Protein AF-A0A6N7AHI1-F1 (afdb_monomer)

Foldseek 3Di:
DPPDPVPPAQEDVVLVCVQCVDVVRDEAEDPDDDDDRHPVVSCVVVVGHYDYPVVVCVVVVDDDD

Sequence (65 aa):
MDGQVKGRSGADPFVIALAASTNPVMTVVTEEHPGKVRIPDVCRDERIPCIDLADLIEQENWQFS

Solvent-accessible surface area (backbone atoms only — not comparable to full-atom values): 4130 Å² total; per-residue (Å²): 133,84,88,68,72,95,68,76,65,58,29,65,65,67,62,53,49,55,27,67,73,40,88,76,64,40,71,46,73,44,88,67,67,74,57,95,47,18,52,53,42,51,26,60,76,71,69,40,52,68,43,36,67,68,57,49,42,61,74,69,63,67,83,88,132

Radius of gyration: 14.09 Å; Cα contacts (8 Å, |Δi|>4): 70; chains: 1; bounding box: 36×37×32 Å

Nearest PDB structures (foldseek):
  8uu8-assembly1_v  TM=4.739E-01  e=2.504E+00  Listeria monocytogenes EGD-e
  5m1o-assembly2_B  TM=5.053E-01  e=4.640E+00  Thermus phage G20c

Mean predicted aligned error: 6.19 Å

Secondary structure (DSSP, 8-state):
-----S---SS-HHHHHHHHTSSSPPPEE--PPS-TT-HHHHHHHHT--EE-HHHHHHHTT----

Structure (mmCIF, N/CA/C/O backbone):
data_AF-A0A6N7AHI1-F1
#
_entry.id   AF-A0A6N7AHI1-F1
#
loop_
_atom_site.group_PDB
_atom_site.id
_atom_site.type_symbol
_atom_site.label_atom_id
_atom_site.label_alt_id
_atom_site.label_comp_id
_atom_site.label_asym_id
_atom_site.label_entity_id
_atom_site.label_seq_id
_atom_site.pdbx_PDB_ins_code
_atom_site.Cartn_x
_atom_site.Cartn_y
_atom_site.Cartn_z
_atom_site.occupancy
_atom_site.B_iso_or_equiv
_atom_site.auth_seq_id
_atom_site.auth_comp_id
_atom_site.auth_asym_id
_atom_site.auth_atom_id
_atom_site.pdbx_PDB_model_num
ATOM 1 N N . MET A 1 1 ? 27.165 -18.876 -3.785 1.00 40.00 1 MET A N 1
ATOM 2 C CA . MET A 1 1 ? 25.809 -18.466 -3.363 1.00 40.00 1 MET A CA 1
ATOM 3 C C . MET A 1 1 ? 25.672 -17.012 -3.781 1.00 40.00 1 MET A C 1
ATOM 5 O O . MET A 1 1 ? 26.022 -16.110 -3.030 1.00 40.00 1 MET A O 1
ATOM 9 N N . ASP A 1 2 ? 25.333 -16.803 -5.051 1.00 45.66 2 ASP A N 1
ATOM 10 C CA . ASP A 1 2 ? 25.307 -15.494 -5.707 1.00 45.66 2 ASP A CA 1
ATOM 11 C C . ASP A 1 2 ? 24.070 -14.705 -5.267 1.00 45.66 2 ASP A C 1
ATOM 13 O O . ASP A 1 2 ? 23.041 -14.674 -5.933 1.00 45.66 2 ASP A O 1
ATOM 17 N N . GLY A 1 3 ? 24.158 -14.094 -4.085 1.00 48.06 3 GLY A N 1
ATOM 18 C CA . GLY A 1 3 ? 23.079 -13.346 -3.436 1.00 48.06 3 GLY A CA 1
ATOM 19 C C . GLY A 1 3 ? 22.824 -11.942 -3.993 1.00 48.06 3 GLY A C 1
ATOM 20 O O . GLY A 1 3 ? 22.359 -11.081 -3.254 1.00 48.06 3 GLY A O 1
ATOM 21 N N . GLN A 1 4 ? 23.136 -11.669 -5.260 1.00 49.28 4 GLN A N 1
ATOM 22 C CA . GLN A 1 4 ? 22.745 -10.415 -5.908 1.00 49.28 4 GLN A CA 1
ATOM 23 C C . GLN A 1 4 ? 22.307 -10.681 -7.342 1.00 49.28 4 GLN A C 1
ATOM 25 O O . GLN A 1 4 ? 23.053 -10.484 -8.302 1.00 49.28 4 GLN A O 1
ATOM 30 N N . VAL A 1 5 ? 21.039 -11.062 -7.489 1.00 50.31 5 VAL A N 1
ATOM 31 C CA . VAL A 1 5 ? 20.329 -10.796 -8.736 1.00 50.31 5 VAL A CA 1
ATOM 32 C C . VAL A 1 5 ? 20.338 -9.276 -8.907 1.00 50.31 5 VAL A C 1
ATOM 34 O O . VAL A 1 5 ? 19.727 -8.540 -8.131 1.00 50.31 5 VAL A O 1
ATOM 37 N N . LYS A 1 6 ? 21.094 -8.794 -9.899 1.00 45.00 6 LYS A N 1
ATOM 38 C CA . LYS A 1 6 ? 21.111 -7.405 -10.389 1.00 45.00 6 LYS A CA 1
ATOM 39 C C . LYS A 1 6 ? 19.782 -7.075 -11.086 1.00 45.00 6 LYS A C 1
ATOM 41 O O . LYS A 1 6 ? 19.730 -6.777 -12.271 1.00 45.00 6 LYS A O 1
ATOM 46 N N . GLY A 1 7 ? 18.716 -7.163 -10.308 1.00 47.03 7 GLY A N 1
ATOM 47 C CA . GLY A 1 7 ? 17.335 -6.821 -10.603 1.00 47.03 7 GLY A CA 1
ATOM 48 C C . GLY A 1 7 ? 16.674 -6.529 -9.263 1.00 47.03 7 GLY A C 1
ATOM 49 O O . GLY A 1 7 ? 15.748 -7.223 -8.865 1.00 47.03 7 GLY A O 1
ATOM 50 N N . ARG A 1 8 ? 17.264 -5.595 -8.498 1.00 52.59 8 ARG A N 1
ATOM 51 C CA . ARG A 1 8 ? 16.742 -5.160 -7.198 1.00 52.59 8 ARG A CA 1
ATOM 52 C C . ARG A 1 8 ? 15.301 -4.703 -7.411 1.00 52.59 8 ARG A C 1
ATOM 54 O O . ARG A 1 8 ? 15.062 -3.792 -8.200 1.00 52.59 8 ARG A O 1
ATOM 61 N N . SER A 1 9 ? 14.389 -5.410 -6.756 1.00 55.81 9 SER A N 1
ATOM 62 C CA . SER A 1 9 ? 12.959 -5.152 -6.704 1.00 55.81 9 SER A CA 1
A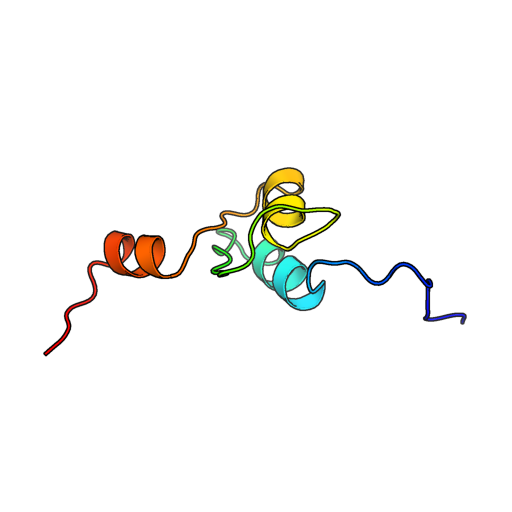TOM 63 C C . SER A 1 9 ? 12.717 -3.663 -6.484 1.00 55.81 9 SER A C 1
ATOM 65 O O . SER A 1 9 ? 13.284 -3.077 -5.566 1.00 55.81 9 SER A O 1
ATOM 67 N N . GLY A 1 10 ? 11.932 -3.009 -7.336 1.00 69.25 10 GLY A N 1
ATOM 68 C CA . GLY A 1 10 ? 11.630 -1.602 -7.077 1.00 69.25 10 GLY A CA 1
ATOM 69 C C . GLY A 1 10 ? 10.606 -1.410 -5.941 1.00 69.25 10 GLY A C 1
ATOM 70 O O . GLY A 1 10 ? 10.347 -0.271 -5.578 1.00 69.25 10 GLY A O 1
ATOM 71 N N . ALA A 1 11 ? 10.079 -2.498 -5.364 1.00 83.81 11 ALA A N 1
ATOM 72 C CA . ALA A 1 11 ? 9.398 -2.538 -4.072 1.00 83.81 11 ALA A CA 1
ATOM 73 C C . ALA A 1 11 ? 10.303 -3.211 -3.025 1.00 83.81 11 ALA A C 1
ATOM 75 O O . ALA A 1 11 ? 11.021 -4.164 -3.349 1.00 83.81 11 ALA A O 1
ATOM 76 N N . ASP A 1 12 ? 10.263 -2.752 -1.774 1.00 90.25 12 ASP A N 1
ATOM 77 C CA . ASP A 1 12 ? 11.022 -3.374 -0.685 1.00 90.25 12 ASP A CA 1
ATOM 78 C C . ASP A 1 12 ? 10.454 -4.775 -0.355 1.00 90.25 12 ASP A C 1
ATOM 80 O O . ASP A 1 12 ? 9.292 -4.892 0.044 1.00 90.25 12 ASP A O 1
ATOM 84 N N . PRO A 1 13 ? 11.241 -5.858 -0.500 1.00 90.69 13 PRO A N 1
ATOM 85 C CA . PRO A 1 13 ? 10.740 -7.216 -0.313 1.00 90.69 13 PRO A CA 1
ATOM 86 C C . PRO A 1 13 ? 10.385 -7.534 1.146 1.00 90.69 13 PRO A C 1
ATOM 88 O O . PRO A 1 13 ? 9.552 -8.406 1.376 1.00 90.69 13 PRO A O 1
ATOM 91 N N . PHE A 1 14 ? 10.976 -6.853 2.132 1.00 93.56 14 PHE A N 1
ATOM 92 C CA . PHE A 1 14 ? 10.648 -7.067 3.542 1.00 93.56 14 PHE A CA 1
ATOM 93 C C . PHE A 1 14 ? 9.305 -6.437 3.905 1.00 93.56 14 PHE A C 1
ATOM 95 O O . PHE A 1 14 ? 8.538 -7.049 4.645 1.00 93.56 14 PHE A O 1
ATOM 102 N N . VAL A 1 15 ? 8.990 -5.266 3.340 1.00 94.62 15 VAL A N 1
ATOM 103 C CA . VAL A 1 15 ? 7.670 -4.627 3.495 1.00 94.62 15 VAL A CA 1
ATOM 104 C C . VAL A 1 15 ? 6.574 -5.528 2.923 1.00 94.62 15 VAL A C 1
ATOM 106 O O . VAL A 1 15 ? 5.603 -5.835 3.614 1.00 94.62 15 VAL A O 1
ATOM 109 N N . ILE A 1 16 ? 6.763 -6.013 1.692 1.00 95.00 16 ILE A N 1
ATOM 110 C CA . ILE A 1 16 ? 5.803 -6.896 1.015 1.00 95.00 16 ILE A CA 1
ATOM 111 C C . ILE A 1 16 ? 5.636 -8.219 1.772 1.00 95.00 16 ILE A C 1
ATOM 113 O O . ILE A 1 16 ? 4.509 -8.638 2.041 1.00 95.00 16 ILE A O 1
ATOM 117 N N . ALA A 1 17 ? 6.743 -8.861 2.160 1.00 95.25 17 ALA A N 1
ATOM 118 C CA . ALA A 1 17 ? 6.695 -10.127 2.884 1.00 95.25 17 ALA A CA 1
ATOM 119 C C . ALA A 1 17 ? 5.994 -9.990 4.240 1.00 95.25 17 ALA A C 1
ATOM 121 O O . ALA A 1 17 ? 5.188 -10.849 4.592 1.00 95.25 17 ALA A O 1
ATOM 122 N N . LEU A 1 18 ? 6.262 -8.914 4.989 1.00 97.56 18 LEU A N 1
ATOM 123 C CA . LEU A 1 18 ? 5.610 -8.678 6.273 1.00 97.56 18 LEU A CA 1
ATOM 124 C C . LEU A 1 18 ? 4.096 -8.540 6.098 1.00 97.56 18 LEU A C 1
ATOM 126 O O . LEU A 1 18 ? 3.348 -9.240 6.783 1.00 97.56 18 LEU A O 1
ATOM 130 N N . ALA A 1 19 ? 3.657 -7.712 5.146 1.00 97.62 19 ALA A N 1
ATOM 131 C CA . ALA A 1 19 ? 2.238 -7.480 4.910 1.00 97.62 19 ALA A CA 1
ATOM 132 C C . ALA A 1 19 ? 1.498 -8.777 4.549 1.00 97.62 19 ALA A C 1
ATOM 134 O O . ALA A 1 19 ? 0.476 -9.101 5.157 1.00 97.62 19 ALA A O 1
ATOM 135 N N . ALA A 1 20 ? 2.075 -9.566 3.637 1.00 96.75 20 ALA A N 1
ATOM 136 C CA . ALA A 1 20 ? 1.519 -10.840 3.187 1.00 96.75 20 ALA A CA 1
ATOM 137 C C . ALA A 1 20 ? 1.570 -11.963 4.242 1.00 96.75 20 ALA A C 1
ATOM 139 O O . ALA A 1 20 ? 0.811 -12.924 4.153 1.00 96.75 20 ALA A O 1
ATOM 140 N N . SER A 1 21 ? 2.468 -11.878 5.230 1.00 97.25 21 SER A N 1
ATOM 141 C CA . SER A 1 21 ? 2.669 -12.943 6.230 1.00 97.25 21 SER A CA 1
ATOM 142 C C . SER A 1 21 ? 1.605 -12.997 7.331 1.00 97.25 21 SER A C 1
ATOM 144 O O . SER A 1 21 ? 1.600 -13.922 8.144 1.00 97.25 21 SER A O 1
ATOM 146 N N . THR A 1 22 ? 0.720 -12.003 7.381 1.00 96.50 22 THR A N 1
ATOM 147 C CA . THR A 1 22 ? -0.276 -11.838 8.445 1.00 96.50 22 THR A CA 1
ATOM 148 C C . THR A 1 22 ? -1.678 -12.249 7.995 1.00 96.50 22 THR A C 1
ATOM 150 O O . THR A 1 22 ? -1.983 -12.276 6.804 1.00 96.50 22 THR A O 1
ATOM 153 N N . ASN A 1 23 ? -2.538 -12.616 8.953 1.00 95.00 23 ASN A N 1
ATOM 154 C CA . ASN A 1 23 ? -3.947 -12.922 8.703 1.00 95.00 23 ASN A CA 1
ATOM 155 C C . ASN A 1 23 ? -4.833 -12.238 9.768 1.00 95.00 23 ASN A C 1
ATOM 157 O O . ASN A 1 23 ? -4.802 -12.672 10.924 1.00 95.00 23 ASN A O 1
ATOM 161 N N . PRO A 1 24 ? -5.616 -11.200 9.417 1.00 95.06 24 PRO A N 1
ATOM 162 C CA . PRO A 1 24 ? -5.794 -10.660 8.064 1.00 95.06 24 PRO A CA 1
ATOM 163 C C . PRO A 1 24 ? -4.511 -10.029 7.500 1.00 95.06 24 PRO A C 1
ATOM 165 O O . PRO A 1 24 ? -3.639 -9.620 8.263 1.00 95.06 24 PRO A O 1
ATOM 168 N N . VAL A 1 25 ? -4.411 -9.978 6.167 1.00 97.00 25 VAL A N 1
ATOM 169 C CA . VAL A 1 25 ? -3.309 -9.316 5.446 1.00 97.00 25 VAL A CA 1
ATOM 170 C C . VAL A 1 25 ? -3.268 -7.838 5.837 1.00 97.00 25 VAL A C 1
ATOM 172 O O . VAL A 1 25 ? -4.309 -7.179 5.849 1.00 97.00 25 VAL A O 1
ATOM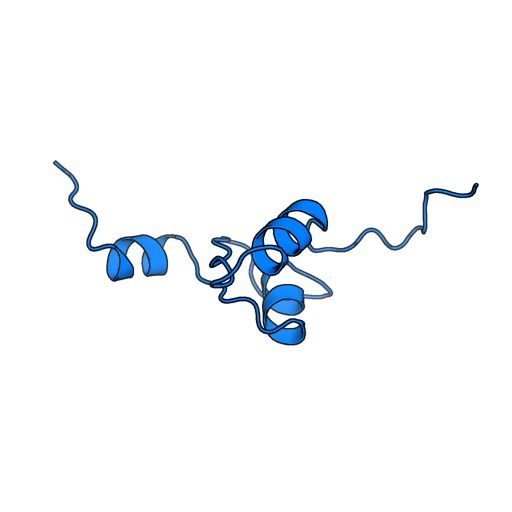 175 N N . MET A 1 26 ? -2.083 -7.312 6.147 1.00 97.94 26 MET A N 1
ATOM 176 C CA . MET A 1 26 ? -1.911 -5.894 6.482 1.00 97.94 26 MET A CA 1
ATOM 177 C C . MET A 1 26 ? -1.997 -4.997 5.243 1.00 97.94 26 MET A C 1
ATOM 179 O O . MET A 1 26 ? -1.552 -5.365 4.155 1.00 97.94 26 MET A O 1
ATOM 183 N N . THR A 1 27 ? -2.488 -3.776 5.446 1.00 98.31 27 THR A N 1
ATOM 184 C CA . THR A 1 27 ? -2.407 -2.697 4.458 1.00 98.31 27 THR A CA 1
ATOM 185 C C . THR A 1 27 ? -0.999 -2.102 4.426 1.00 98.31 27 THR A C 1
ATOM 187 O O . THR A 1 27 ? -0.443 -1.749 5.465 1.00 98.31 27 THR A O 1
ATOM 190 N N . VAL A 1 28 ? -0.427 -1.957 3.232 1.00 98.19 28 VAL A N 1
ATOM 191 C CA . VAL A 1 28 ? 0.823 -1.224 3.003 1.00 98.19 28 VAL A CA 1
ATOM 192 C C . VAL A 1 28 ? 0.507 0.245 2.737 1.00 98.19 28 VAL A C 1
ATOM 194 O O . VAL A 1 28 ? -0.211 0.566 1.795 1.00 98.19 28 VAL A O 1
ATOM 197 N N . VAL A 1 29 ? 1.079 1.144 3.533 1.00 98.06 29 VAL A N 1
ATOM 198 C CA . VAL A 1 29 ? 0.944 2.595 3.340 1.00 98.06 29 VAL A CA 1
ATOM 199 C C . VAL A 1 29 ? 2.197 3.117 2.643 1.00 98.06 29 VAL A C 1
ATOM 201 O O . VAL A 1 29 ? 3.309 2.863 3.112 1.00 98.06 29 VAL A O 1
ATOM 204 N N . THR A 1 30 ? 2.045 3.806 1.512 1.00 96.94 30 THR A N 1
ATOM 205 C CA . THR A 1 30 ? 3.178 4.331 0.733 1.00 96.94 30 THR A CA 1
ATOM 206 C C . THR A 1 30 ? 2.814 5.592 -0.047 1.00 96.94 30 THR A C 1
ATOM 208 O O . THR A 1 30 ? 1.721 5.698 -0.582 1.00 96.94 30 THR A O 1
ATOM 211 N N . GLU A 1 31 ? 3.769 6.515 -0.172 1.00 96.69 31 GLU A N 1
ATOM 212 C CA . GLU A 1 31 ? 3.677 7.702 -1.045 1.00 96.69 31 GLU A CA 1
ATOM 213 C C . GLU A 1 31 ? 4.315 7.449 -2.427 1.00 96.69 31 GLU A C 1
ATOM 215 O O . GLU A 1 31 ? 4.505 8.362 -3.232 1.00 96.69 31 GLU A O 1
ATOM 220 N N . GLU A 1 32 ? 4.713 6.206 -2.717 1.00 94.44 32 GLU A N 1
ATOM 221 C CA . GLU A 1 32 ? 5.162 5.837 -4.055 1.00 94.44 32 GLU A CA 1
ATOM 222 C C . GLU A 1 32 ? 3.991 5.829 -5.038 1.00 94.44 32 GLU A C 1
ATOM 224 O O . GLU A 1 32 ? 2.917 5.301 -4.765 1.00 94.44 32 GLU A O 1
ATOM 229 N N . HIS A 1 33 ? 4.232 6.333 -6.245 1.00 91.38 33 HIS A N 1
ATOM 230 C CA . HIS A 1 33 ? 3.287 6.201 -7.348 1.00 91.38 33 HIS A CA 1
ATOM 231 C C . HIS A 1 33 ? 3.612 4.961 -8.199 1.00 91.38 33 HIS A C 1
ATOM 233 O O . HIS A 1 33 ? 4.789 4.589 -8.307 1.00 91.38 33 HIS A O 1
ATOM 239 N N . PRO A 1 34 ? 2.604 4.332 -8.839 1.00 88.25 34 PRO A N 1
ATOM 240 C CA . PRO A 1 34 ? 2.820 3.210 -9.750 1.00 88.25 34 PRO A CA 1
ATOM 241 C C . PRO A 1 34 ? 3.896 3.505 -10.804 1.00 88.25 34 PRO A C 1
ATOM 243 O O . PRO A 1 34 ? 3.994 4.614 -11.335 1.00 88.25 34 PRO A O 1
ATOM 246 N N . GLY A 1 35 ? 4.710 2.506 -11.135 1.00 82.88 35 GLY A N 1
ATOM 247 C CA . GLY A 1 35 ? 5.842 2.658 -12.039 1.00 82.88 35 GLY A CA 1
ATOM 248 C C . GLY A 1 35 ? 6.470 1.321 -12.416 1.00 82.88 35 GLY A C 1
ATOM 249 O O . GLY A 1 35 ? 5.902 0.254 -12.228 1.00 82.88 35 GLY A O 1
ATOM 250 N N . L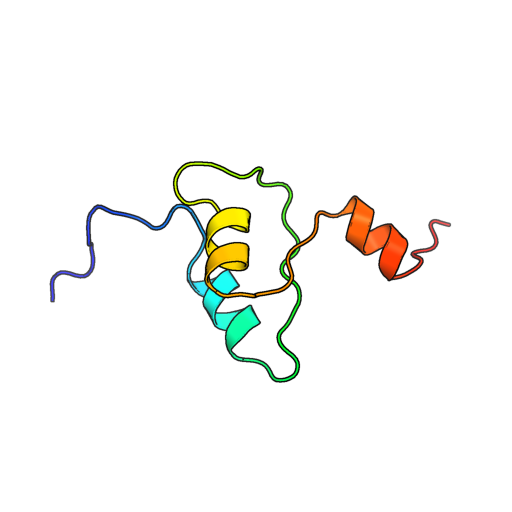YS A 1 36 ? 7.671 1.332 -12.999 1.00 75.06 36 LYS A N 1
ATOM 251 C CA . LYS A 1 36 ? 8.329 0.071 -13.366 1.00 75.06 36 LYS A CA 1
ATOM 252 C C . LYS A 1 36 ? 8.843 -0.632 -12.098 1.00 75.06 36 LYS A C 1
ATOM 254 O O . LYS A 1 36 ? 9.995 -0.436 -11.722 1.00 75.06 36 LYS A O 1
ATOM 259 N N . VAL A 1 37 ? 7.976 -1.464 -11.506 1.00 83.00 37 VAL A N 1
ATOM 260 C CA . VAL A 1 37 ? 8.184 -2.313 -10.316 1.00 83.00 37 VAL A CA 1
ATOM 261 C C . VAL A 1 37 ? 8.187 -1.527 -8.996 1.00 83.00 37 VAL A C 1
ATOM 263 O O . VAL A 1 37 ? 9.142 -1.656 -8.261 1.00 83.00 37 VAL A O 1
ATOM 266 N N . ARG A 1 38 ? 7.191 -0.696 -8.665 1.00 91.69 38 ARG A N 1
ATOM 267 C CA . ARG A 1 38 ? 7.130 0.025 -7.364 1.00 91.69 38 ARG A CA 1
ATOM 268 C C . ARG A 1 38 ? 6.279 -0.713 -6.327 1.00 91.69 38 ARG A C 1
ATOM 270 O O . ARG A 1 38 ? 5.646 -1.713 -6.669 1.00 91.69 38 ARG A O 1
ATOM 277 N N . ILE A 1 39 ? 6.244 -0.234 -5.076 1.00 94.62 39 ILE A N 1
ATOM 278 C CA . ILE A 1 39 ? 5.388 -0.827 -4.025 1.00 94.62 39 ILE A CA 1
ATOM 279 C C . ILE A 1 39 ? 3.928 -0.990 -4.496 1.00 94.62 39 ILE A C 1
ATOM 281 O O . ILE A 1 39 ? 3.434 -2.115 -4.410 1.00 94.62 39 ILE A O 1
ATOM 285 N N . PRO A 1 40 ? 3.257 0.029 -5.083 1.00 95.88 40 PRO A N 1
ATOM 286 C CA . PRO A 1 40 ? 1.874 -0.124 -5.540 1.00 95.88 40 PRO A CA 1
ATOM 287 C C . PRO A 1 40 ? 1.692 -1.207 -6.608 1.00 95.88 40 PRO A C 1
ATOM 289 O O . PRO A 1 40 ? 0.659 -1.871 -6.646 1.00 95.88 40 PRO A O 1
ATOM 292 N N . ASP A 1 41 ? 2.688 -1.410 -7.476 1.00 93.81 41 ASP A N 1
ATOM 293 C CA . ASP A 1 41 ? 2.620 -2.439 -8.515 1.00 93.81 41 ASP A CA 1
ATOM 294 C C . ASP A 1 41 ? 2.689 -3.839 -7.919 1.00 93.81 41 ASP A C 1
ATOM 296 O O . ASP A 1 41 ? 1.877 -4.689 -8.272 1.00 93.81 41 ASP A O 1
ATOM 300 N N . VAL A 1 42 ? 3.609 -4.061 -6.977 1.00 93.88 42 VAL A N 1
ATOM 301 C CA . VAL A 1 42 ? 3.734 -5.357 -6.303 1.00 93.88 42 VAL A CA 1
ATOM 302 C C . VAL A 1 42 ? 2.526 -5.620 -5.406 1.00 93.88 42 VAL A C 1
ATOM 304 O O . VAL A 1 42 ? 1.978 -6.716 -5.441 1.00 93.88 42 VAL A O 1
ATOM 307 N N . CYS A 1 43 ? 2.045 -4.622 -4.658 1.00 95.69 43 CYS A N 1
ATOM 308 C CA . CYS A 1 43 ? 0.838 -4.764 -3.846 1.00 95.69 43 CYS A CA 1
ATOM 309 C C . CYS A 1 43 ? -0.392 -5.121 -4.693 1.00 95.69 43 CYS A C 1
ATOM 311 O O . CYS A 1 43 ? -1.146 -6.019 -4.321 1.00 95.69 43 CYS A O 1
ATOM 313 N N . ARG A 1 44 ? -0.571 -4.481 -5.858 1.00 95.00 44 ARG A N 1
ATOM 314 C CA . ARG A 1 44 ? -1.645 -4.812 -6.807 1.00 95.00 44 ARG A CA 1
ATOM 315 C C . ARG A 1 44 ? -1.537 -6.254 -7.300 1.00 95.00 44 ARG A C 1
ATOM 317 O O . ARG A 1 44 ? -2.538 -6.970 -7.290 1.00 95.00 44 ARG A O 1
ATOM 324 N N . ASP A 1 45 ? -0.351 -6.666 -7.738 1.00 93.38 45 ASP A N 1
ATOM 325 C CA . ASP A 1 45 ? -0.138 -7.979 -8.349 1.00 93.38 45 ASP A CA 1
ATOM 326 C C . ASP A 1 45 ? -0.288 -9.118 -7.311 1.00 93.38 45 ASP A C 1
ATOM 328 O O . ASP A 1 45 ? -0.872 -10.160 -7.617 1.00 93.38 45 ASP A O 1
ATOM 332 N N . GLU A 1 46 ? 0.123 -8.881 -6.059 1.00 92.81 46 GLU A N 1
ATOM 333 C CA . GLU A 1 46 ? 0.012 -9.820 -4.927 1.00 92.81 46 GLU A CA 1
ATOM 334 C C . GLU A 1 46 ? -1.311 -9.700 -4.140 1.00 92.81 46 GLU A C 1
ATOM 336 O O . GLU A 1 46 ? -1.544 -10.443 -3.186 1.00 92.81 46 GLU A O 1
ATOM 341 N N . ARG A 1 47 ? -2.212 -8.788 -4.539 1.00 95.81 47 ARG A N 1
ATOM 342 C CA . ARG A 1 47 ? -3.492 -8.485 -3.858 1.00 95.81 47 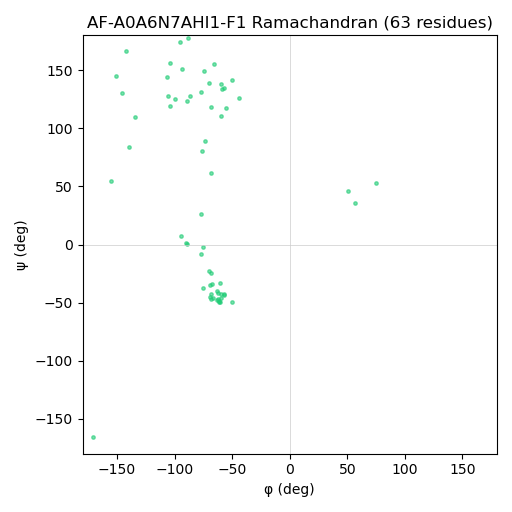ARG A CA 1
ATOM 343 C C . ARG A 1 47 ? -3.339 -8.078 -2.384 1.00 95.81 47 ARG A C 1
ATOM 345 O O . ARG A 1 47 ? -4.193 -8.391 -1.554 1.00 95.81 47 ARG A O 1
ATOM 352 N N . ILE A 1 48 ? -2.268 -7.363 -2.067 1.00 97.19 48 ILE A N 1
ATOM 353 C CA . ILE A 1 48 ? -2.039 -6.747 -0.758 1.00 97.19 48 ILE A CA 1
ATOM 354 C C . ILE A 1 48 ? -2.726 -5.372 -0.762 1.00 97.19 48 ILE A C 1
ATOM 356 O O . ILE A 1 48 ? -2.475 -4.593 -1.687 1.00 97.19 48 ILE A O 1
ATOM 360 N N . PRO A 1 49 ? -3.579 -5.037 0.228 1.00 98.00 49 PRO A N 1
ATOM 361 C CA . PRO A 1 49 ? -4.168 -3.705 0.318 1.00 98.00 49 PRO A CA 1
ATOM 362 C C . PRO A 1 49 ? -3.070 -2.640 0.379 1.00 98.00 49 PRO A C 1
ATOM 364 O O . PRO A 1 49 ? -2.090 -2.797 1.106 1.00 98.00 49 PRO A O 1
ATOM 367 N N . CYS A 1 50 ? -3.213 -1.569 -0.396 1.00 98.06 50 CYS A N 1
ATOM 368 C CA . CYS A 1 50 ? -2.219 -0.508 -0.465 1.00 98.06 50 CYS A CA 1
ATOM 369 C C . CYS A 1 50 ? -2.900 0.843 -0.664 1.00 98.06 50 CYS A C 1
ATOM 371 O O . CYS A 1 50 ? -3.769 0.956 -1.528 1.00 98.06 50 CYS A O 1
ATOM 373 N N . ILE A 1 51 ? -2.526 1.818 0.163 1.00 98.44 51 ILE A N 1
ATOM 374 C CA . ILE A 1 51 ? -3.106 3.166 0.217 1.00 98.44 51 ILE A CA 1
ATOM 375 C C . ILE A 1 51 ? -2.006 4.204 0.473 1.00 98.44 51 ILE A C 1
ATOM 377 O O 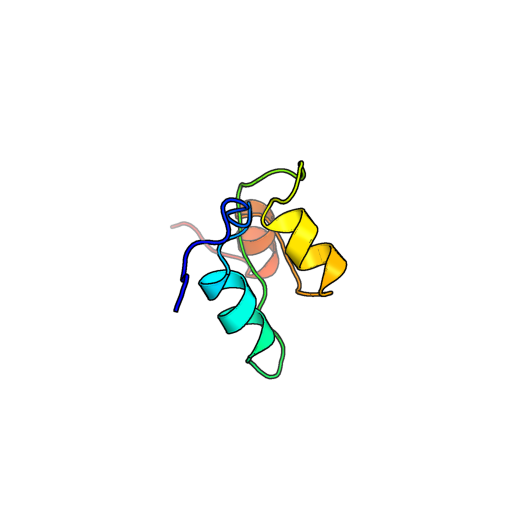. ILE A 1 51 ? -0.891 3.836 0.860 1.00 98.44 51 ILE A O 1
ATOM 381 N N . ASP A 1 52 ? -2.3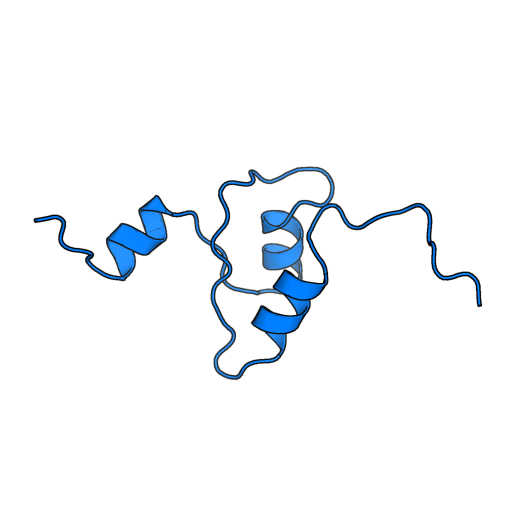10 5.483 0.274 1.00 98.25 52 ASP A N 1
ATOM 382 C CA . ASP A 1 52 ? -1.427 6.576 0.687 1.00 98.25 52 ASP A CA 1
ATOM 383 C C . ASP A 1 52 ? -1.699 7.019 2.140 1.00 98.25 52 ASP A C 1
ATOM 385 O O . ASP A 1 52 ? -2.550 6.460 2.845 1.00 98.25 52 ASP A O 1
ATOM 389 N N . LEU A 1 53 ? -0.921 7.979 2.645 1.00 97.75 53 LEU A N 1
ATOM 390 C CA . LEU A 1 53 ? -1.093 8.469 4.011 1.00 97.75 53 LEU A CA 1
ATOM 391 C C . LEU A 1 53 ? -2.419 9.220 4.204 1.00 97.75 53 LEU A C 1
ATOM 393 O O . LEU A 1 53 ? -2.986 9.157 5.296 1.00 97.75 53 LEU A O 1
ATOM 397 N N . ALA A 1 54 ? -2.908 9.934 3.187 1.00 97.50 54 ALA A N 1
ATOM 398 C CA . ALA A 1 54 ? -4.161 10.678 3.282 1.00 97.50 54 ALA A CA 1
ATOM 399 C C . ALA A 1 54 ? -5.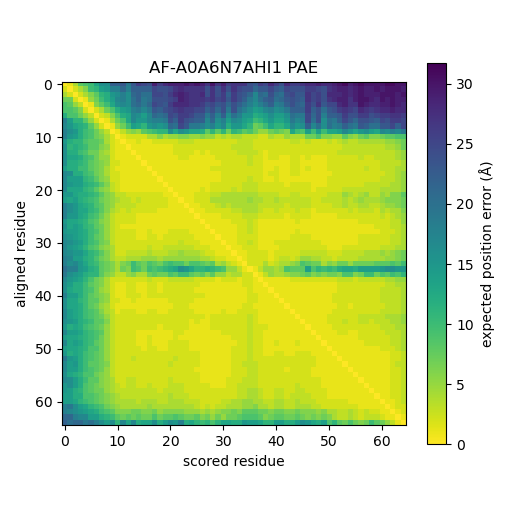348 9.716 3.428 1.00 97.50 54 ALA A C 1
ATOM 401 O O . ALA A 1 54 ? -6.148 9.868 4.350 1.00 97.50 54 ALA A O 1
ATOM 402 N N . ASP A 1 55 ? -5.382 8.665 2.611 1.00 98.25 55 ASP A N 1
ATOM 403 C CA . ASP A 1 55 ? -6.352 7.579 2.705 1.00 98.25 55 ASP A CA 1
ATOM 404 C C . ASP A 1 55 ? -6.321 6.908 4.089 1.00 98.25 55 ASP A C 1
ATOM 406 O O . ASP A 1 55 ? -7.374 6.627 4.661 1.00 98.25 55 ASP A O 1
ATOM 410 N N . LEU A 1 56 ? -5.132 6.661 4.663 1.00 98.00 56 LEU A N 1
ATOM 411 C CA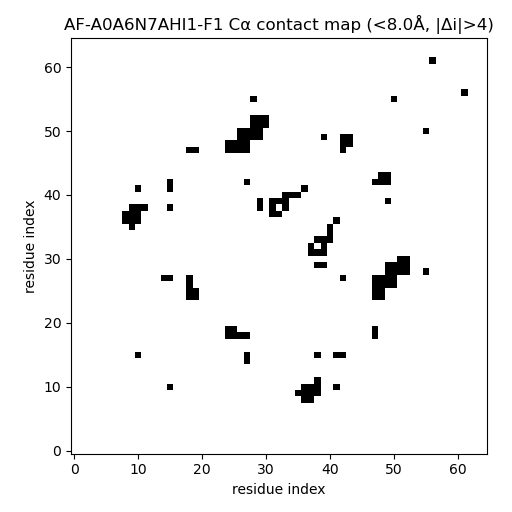 . LEU A 1 56 ? -5.014 6.089 6.012 1.00 98.00 56 LEU A CA 1
ATOM 412 C C . LEU A 1 56 ? -5.629 7.016 7.069 1.00 98.00 56 LEU A C 1
ATOM 414 O O . LEU A 1 56 ? -6.384 6.560 7.927 1.00 98.00 56 LEU A O 1
ATOM 418 N N . ILE A 1 57 ? -5.299 8.310 7.013 1.00 98.06 57 ILE A N 1
ATOM 419 C CA . ILE A 1 57 ? -5.821 9.330 7.932 1.00 98.06 57 ILE A CA 1
ATOM 420 C C . ILE A 1 57 ? -7.353 9.363 7.883 1.00 98.06 57 ILE A C 1
ATOM 422 O O . ILE A 1 57 ? -7.997 9.422 8.935 1.00 98.06 57 ILE A O 1
ATOM 426 N N . GLU A 1 58 ? -7.928 9.304 6.680 1.00 97.69 58 GLU A N 1
ATOM 427 C CA . GLU A 1 58 ? -9.375 9.286 6.469 1.00 97.69 58 GLU A CA 1
ATOM 428 C C . GLU A 1 58 ? -10.020 7.985 6.973 1.00 97.69 58 GLU A C 1
ATOM 430 O O . GLU A 1 58 ? -11.014 8.043 7.700 1.00 97.69 58 GLU A O 1
ATOM 435 N N . GLN A 1 59 ? -9.448 6.819 6.651 1.00 97.31 59 GLN A N 1
ATOM 436 C CA . GLN A 1 59 ? -9.975 5.508 7.062 1.00 97.31 59 GLN A CA 1
ATOM 437 C C . GLN A 1 59 ? -9.968 5.315 8.580 1.00 97.31 59 GLN A C 1
ATOM 439 O O . GLN A 1 59 ? -10.928 4.790 9.146 1.00 97.31 59 GLN A O 1
ATOM 444 N N . GLU A 1 60 ? -8.905 5.767 9.243 1.00 96.56 60 GLU A N 1
ATOM 445 C CA . GLU A 1 60 ? -8.721 5.620 10.688 1.00 96.56 60 GLU A CA 1
ATOM 446 C C . GLU A 1 60 ? -9.297 6.805 11.484 1.00 96.56 60 GLU A C 1
ATOM 448 O O . GLU A 1 60 ? -9.206 6.834 12.714 1.00 96.56 60 GLU A O 1
ATOM 453 N N . ASN A 1 61 ? -9.901 7.788 10.801 1.00 96.62 61 ASN A N 1
ATOM 454 C CA . ASN A 1 61 ? -10.537 8.967 11.393 1.00 96.62 61 ASN A CA 1
ATOM 455 C C . ASN A 1 61 ? -9.628 9.701 12.404 1.00 96.62 61 ASN A C 1
ATOM 457 O O . ASN A 1 61 ? -10.046 10.046 13.521 1.00 96.62 61 ASN A O 1
ATOM 461 N N . TRP A 1 62 ? -8.362 9.917 12.028 1.00 96.69 62 TRP A N 1
ATOM 462 C CA . TRP A 1 62 ? -7.384 10.566 12.904 1.00 96.69 62 TRP A CA 1
ATOM 463 C C . TRP A 1 62 ? -7.839 11.972 13.300 1.00 96.69 62 TRP A C 1
ATOM 465 O O . TRP A 1 62 ? -8.342 12.750 12.491 1.00 96.69 62 TRP A O 1
ATOM 475 N N . GLN A 1 63 ? -7.638 12.302 14.574 1.00 95.44 63 GLN A N 1
ATOM 476 C CA . GLN A 1 63 ? -7.935 13.618 15.128 1.00 95.44 63 GLN A CA 1
ATOM 477 C C . GLN A 1 63 ? -6.625 14.366 15.358 1.00 95.44 63 GLN A C 1
ATOM 479 O O . GLN A 1 63 ? -5.723 13.853 16.021 1.00 95.44 63 GLN A O 1
ATOM 484 N N . PHE A 1 64 ? -6.537 15.586 14.838 1.00 89.25 64 PHE A N 1
ATOM 485 C CA . PHE A 1 64 ? -5.410 16.484 15.069 1.00 89.25 64 PHE A CA 1
ATOM 486 C C . PHE A 1 64 ? -5.848 17.556 16.072 1.00 89.25 64 PHE A C 1
ATOM 488 O O . PHE A 1 64 ? -6.820 18.270 15.822 1.00 89.25 64 PHE A O 1
ATOM 495 N N . SER A 1 65 ? -5.171 17.624 17.221 1.00 78.81 65 SER A N 1
ATOM 496 C CA . SER A 1 65 ? -5.453 18.5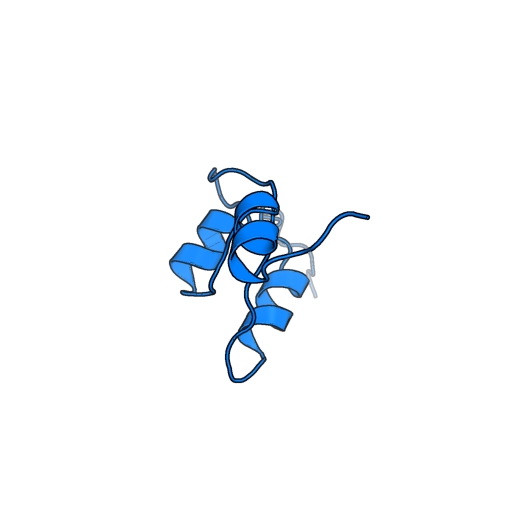55 18.327 1.00 78.81 65 SER A CA 1
ATOM 497 C C . SER A 1 65 ? -4.392 19.633 18.458 1.00 78.81 65 SER A C 1
ATOM 499 O O . SER A 1 65 ? -3.202 19.250 18.360 1.00 78.81 65 SER A O 1
#

pLDDT: mean 87.55, std 16.8, range [40.0, 98.44]